Protein AF-A0A0F9PYF9-F1 (afdb_monomer)

Secondary structure (DSSP, 8-state):
-------HHHHHHHHHHHHHHTHHHHHHHHHH---HHHHHHHTHHHHHHHHHHHHHTTHHHHHHHHHHHHHHHHHHHHHHHHHHHHHHHHTHHHHHHHHHHHHHHHHT---PPP-STT-HHHHHHHHHHHHHHHHHHHH-

Sequence (140 aa):
MAIKIKSVSKSAAKYVERGSQAGDEFREGVSDTTDQAERAIAAEPAYVAGIQDSIARGARVAGLQKSGTDKWKRKTLAVGPRRLVEGIRAAKSDYADGVSEFFSVIAALDLPPRGPKGSPENFERSRIVGDALHAKKIEG

Structure (mmCIF, N/CA/C/O backbone):
data_AF-A0A0F9PYF9-F1
#
_entry.id   AF-A0A0F9PYF9-F1
#
loop_
_atom_site.group_PDB
_atom_site.id
_atom_site.type_symbol
_atom_site.label_atom_id
_atom_site.label_alt_id
_atom_site.label_comp_id
_atom_site.label_asym_id
_atom_site.label_entity_id
_atom_site.label_seq_id
_atom_site.pdbx_PDB_ins_code
_atom_site.Cartn_x
_atom_site.Cartn_y
_atom_site.Cartn_z
_atom_site.occupancy
_atom_site.B_iso_or_equiv
_atom_site.auth_seq_id
_atom_site.auth_comp_id
_atom_site.auth_asym_id
_atom_site.auth_atom_id
_atom_site.pdbx_PDB_model_num
ATOM 1 N N . MET A 1 1 ? -24.467 6.877 42.487 1.00 56.91 1 MET A N 1
ATOM 2 C CA . MET A 1 1 ? -24.715 5.475 42.071 1.00 56.91 1 MET A CA 1
ATOM 3 C C . MET A 1 1 ? -23.716 5.101 40.986 1.00 56.91 1 MET A C 1
ATOM 5 O O . MET A 1 1 ? -23.506 5.912 40.095 1.00 56.91 1 MET A O 1
ATOM 9 N N . ALA A 1 2 ? -23.081 3.929 41.064 1.00 65.94 2 ALA A N 1
ATOM 10 C CA . ALA A 1 2 ? -22.155 3.471 40.025 1.00 65.94 2 ALA A CA 1
ATOM 11 C C . ALA A 1 2 ? -22.924 3.041 38.763 1.00 65.94 2 ALA A C 1
ATOM 13 O O . ALA A 1 2 ? -23.943 2.355 38.858 1.00 65.94 2 ALA A O 1
ATOM 14 N N . ILE A 1 3 ? -22.439 3.439 37.584 1.00 82.38 3 ILE A N 1
ATOM 15 C CA . ILE A 1 3 ? -23.028 3.046 36.298 1.00 82.38 3 ILE A CA 1
ATOM 16 C C . ILE A 1 3 ? -22.852 1.533 36.117 1.00 82.38 3 ILE A C 1
ATOM 18 O O . ILE A 1 3 ? -21.740 1.011 36.199 1.00 82.38 3 ILE A O 1
ATOM 22 N N . LYS A 1 4 ? -23.946 0.815 35.843 1.00 87.00 4 LYS A N 1
ATOM 23 C CA . LYS A 1 4 ? -23.913 -0.629 35.581 1.00 87.00 4 LYS A CA 1
ATOM 24 C C . LYS A 1 4 ? -23.527 -0.886 34.124 1.00 87.00 4 LYS A C 1
ATOM 26 O O . LYS A 1 4 ? -24.301 -0.597 33.215 1.00 87.00 4 LYS A O 1
ATOM 31 N N . ILE A 1 5 ? -22.348 -1.464 33.902 1.00 89.69 5 ILE A N 1
ATOM 32 C CA . ILE A 1 5 ? -21.820 -1.777 32.565 1.00 89.69 5 ILE A CA 1
ATOM 33 C C . ILE A 1 5 ? -21.806 -3.299 32.362 1.00 89.69 5 ILE A C 1
ATOM 35 O O . ILE A 1 5 ? -21.585 -4.069 33.298 1.00 89.69 5 ILE A O 1
ATOM 39 N N . LYS A 1 6 ? -22.071 -3.751 31.129 1.00 90.19 6 LYS A N 1
ATOM 40 C CA . LYS A 1 6 ? -21.931 -5.166 30.741 1.00 90.19 6 LYS A CA 1
ATOM 41 C C . LYS A 1 6 ? -20.484 -5.628 30.936 1.00 90.19 6 LYS A C 1
ATOM 43 O O . LYS A 1 6 ? -19.552 -4.853 30.745 1.00 90.19 6 LYS A O 1
ATOM 48 N N . SER A 1 7 ? -20.289 -6.908 31.251 1.00 94.50 7 SER A N 1
ATOM 49 C CA . SER A 1 7 ? -18.936 -7.463 31.334 1.00 94.50 7 SER A CA 1
ATOM 50 C C . SER A 1 7 ? -18.227 -7.404 29.978 1.00 94.50 7 SER A C 1
ATOM 52 O O . SER A 1 7 ? -18.862 -7.508 28.926 1.00 94.50 7 SER A O 1
ATOM 54 N N . VAL A 1 8 ? -16.896 -7.292 30.005 1.00 94.12 8 VAL A N 1
ATOM 55 C CA . VAL A 1 8 ? -16.055 -7.248 28.796 1.00 94.12 8 VAL A CA 1
ATOM 56 C C . VAL A 1 8 ? -16.323 -8.447 27.885 1.00 94.12 8 VAL A C 1
ATOM 58 O O . VAL A 1 8 ? -16.494 -8.265 26.686 1.00 94.12 8 VAL A O 1
ATOM 61 N N . SER A 1 9 ? -16.443 -9.652 28.453 1.00 94.62 9 SER A N 1
ATOM 62 C CA . SER A 1 9 ? -16.748 -10.871 27.691 1.00 94.62 9 SER A CA 1
ATOM 63 C C . SER A 1 9 ? -18.097 -10.781 26.965 1.00 94.62 9 SER A C 1
ATOM 65 O O . SER A 1 9 ? -18.166 -11.021 25.761 1.00 94.62 9 SER A O 1
ATOM 67 N N . LYS A 1 10 ? -19.161 -10.329 27.650 1.00 95.19 10 LYS A N 1
ATOM 68 C CA . LYS A 1 10 ? -20.482 -10.153 27.021 1.00 95.19 10 LYS A CA 1
ATOM 69 C C . LYS A 1 10 ? -20.459 -9.087 25.925 1.00 95.19 10 LYS A C 1
ATOM 71 O O . LYS A 1 10 ? -21.102 -9.257 24.893 1.00 95.19 10 LYS A O 1
ATOM 76 N N . SER A 1 11 ? -19.719 -8.000 26.129 1.00 94.94 11 SER A N 1
ATOM 77 C CA . SER A 1 11 ? -19.550 -6.955 25.115 1.00 94.94 11 SER A CA 1
ATOM 78 C C . SER A 1 11 ? -18.757 -7.453 23.901 1.00 94.94 11 SER A C 1
ATOM 80 O O . SER A 1 11 ? -19.144 -7.166 22.772 1.00 94.94 11 SER A O 1
ATOM 82 N N . ALA A 1 12 ? -17.699 -8.241 24.114 1.00 95.06 12 ALA A N 1
ATOM 83 C CA . ALA A 1 12 ? -16.894 -8.828 23.045 1.00 95.06 12 ALA A CA 1
ATOM 84 C C . ALA A 1 12 ? -17.687 -9.853 22.218 1.00 95.06 12 ALA A C 1
ATOM 86 O O . ALA A 1 12 ? -17.632 -9.814 20.991 1.00 95.06 12 ALA A O 1
ATOM 87 N N . ALA A 1 13 ? -18.473 -10.714 22.871 1.00 94.44 13 ALA A N 1
ATOM 88 C CA . ALA A 1 13 ? -19.352 -11.659 22.186 1.00 94.44 13 ALA A CA 1
ATOM 89 C C . ALA A 1 13 ? -20.377 -10.930 21.304 1.00 94.44 13 ALA A C 1
ATOM 91 O O . ALA A 1 13 ? -20.492 -11.228 20.117 1.00 94.44 13 ALA A O 1
ATOM 92 N N . LYS A 1 14 ? -21.042 -9.899 21.852 1.00 93.69 14 LYS A N 1
ATOM 93 C CA . LYS A 1 14 ? -21.992 -9.078 21.087 1.00 93.69 14 LYS A CA 1
ATOM 94 C C . LYS A 1 14 ? -21.326 -8.382 19.893 1.00 93.69 14 LYS A C 1
ATOM 96 O O . LYS A 1 14 ? -21.940 -8.265 18.837 1.00 93.69 14 LYS A O 1
ATOM 101 N N . TYR A 1 15 ? -20.095 -7.899 20.057 1.00 93.38 15 TYR A N 1
ATOM 102 C CA . TYR A 1 15 ? -19.337 -7.286 18.966 1.00 93.38 15 TYR A CA 1
ATOM 103 C C . TYR A 1 15 ? -19.111 -8.268 17.808 1.00 93.38 15 TYR A C 1
ATOM 105 O O . TYR A 1 15 ? -19.367 -7.913 16.661 1.00 93.38 15 TYR A O 1
ATOM 113 N N . VAL A 1 16 ? -18.695 -9.505 18.102 1.00 94.12 16 VAL A N 1
ATOM 114 C CA . VAL A 1 16 ? -18.487 -10.542 17.077 1.00 94.12 16 VAL A CA 1
ATOM 115 C C . VAL A 1 16 ? -19.799 -10.918 16.394 1.00 94.12 16 VAL A C 1
ATOM 117 O O . VAL A 1 16 ? -19.846 -10.971 15.168 1.00 94.12 16 VAL A O 1
ATOM 120 N N . GLU A 1 17 ? -20.860 -11.137 17.172 1.00 93.50 17 GLU A N 1
ATOM 121 C CA . GLU A 1 17 ? -22.187 -11.491 16.659 1.00 93.50 17 GLU A CA 1
ATOM 122 C C . GLU A 1 17 ? -22.689 -10.454 15.648 1.00 93.50 17 GLU A C 1
ATOM 124 O O . GLU A 1 17 ? -23.037 -10.799 14.522 1.00 93.50 17 GLU A O 1
ATOM 129 N N . ARG A 1 18 ? -22.660 -9.169 16.023 1.00 93.12 18 ARG A N 1
ATOM 130 C CA . ARG A 1 18 ? -23.150 -8.085 15.164 1.00 93.12 18 ARG A CA 1
ATOM 131 C C . ARG A 1 18 ? -22.227 -7.806 13.987 1.00 93.12 18 ARG A C 1
ATOM 133 O O . ARG A 1 18 ? -22.705 -7.662 12.870 1.00 93.12 18 ARG A O 1
ATOM 140 N N . GLY A 1 19 ? -20.914 -7.784 14.209 1.00 90.12 19 GLY A N 1
ATOM 141 C CA . GLY A 1 19 ? -19.949 -7.539 13.137 1.00 90.12 19 GLY A CA 1
ATOM 142 C C . GLY A 1 19 ? -19.974 -8.616 12.051 1.00 90.12 19 GLY A C 1
ATOM 143 O O . GLY A 1 19 ? -19.764 -8.305 10.885 1.00 90.12 19 GLY A O 1
ATOM 144 N N . SER A 1 20 ? -20.278 -9.866 12.410 1.00 88.06 20 SER A N 1
ATOM 145 C CA . SER A 1 20 ? -20.368 -10.966 11.437 1.00 88.06 20 SER A CA 1
ATOM 146 C C . SER A 1 20 ? -21.594 -10.862 10.524 1.00 88.06 20 SER A C 1
ATOM 148 O O . SER A 1 20 ? -21.592 -11.445 9.445 1.00 88.06 20 SER A O 1
ATOM 150 N N . GLN A 1 21 ? -22.625 -10.123 10.943 1.00 92.25 21 GLN A N 1
ATOM 151 C CA . GLN A 1 21 ? -23.858 -9.911 10.178 1.00 92.25 21 GLN A CA 1
ATOM 152 C C . GLN A 1 21 ? -23.782 -8.675 9.266 1.00 92.25 21 GLN A C 1
ATOM 154 O O . GLN A 1 21 ? -24.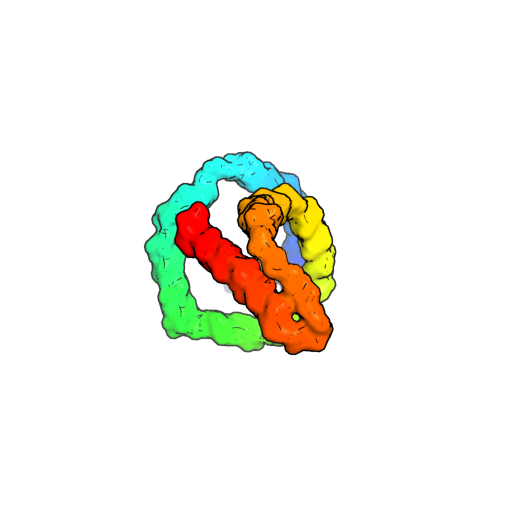546 -8.576 8.317 1.00 92.25 21 GLN A O 1
ATOM 159 N N . ALA A 1 22 ? -22.829 -7.767 9.492 1.00 93.62 22 ALA A N 1
ATOM 160 C CA . ALA A 1 22 ? -22.709 -6.496 8.767 1.00 93.62 22 ALA A CA 1
ATOM 161 C C . ALA A 1 22 ? -22.092 -6.618 7.354 1.00 93.62 22 ALA A C 1
ATOM 163 O O . ALA A 1 22 ? -21.675 -5.624 6.764 1.00 93.62 22 ALA A O 1
ATOM 164 N N . GLY A 1 23 ? -21.964 -7.836 6.816 1.00 92.44 23 GLY A N 1
ATOM 165 C CA . GLY A 1 23 ? -21.312 -8.073 5.525 1.00 92.44 23 GLY A CA 1
ATOM 166 C C . GLY A 1 23 ? -22.080 -7.494 4.336 1.00 92.44 23 GLY A C 1
ATOM 167 O O . GLY A 1 23 ? -21.453 -6.991 3.405 1.00 92.44 23 GLY A O 1
ATOM 168 N N . ASP A 1 24 ? -23.412 -7.552 4.374 1.00 92.88 24 ASP A N 1
ATOM 169 C CA . ASP A 1 24 ? -24.268 -6.998 3.320 1.00 92.88 24 ASP A CA 1
ATOM 170 C C . ASP A 1 24 ? -24.298 -5.469 3.370 1.00 92.88 24 ASP A C 1
ATOM 172 O O . ASP A 1 24 ? -24.002 -4.838 2.362 1.00 92.88 24 ASP A O 1
ATOM 176 N N . GLU A 1 25 ? -24.503 -4.884 4.555 1.00 93.19 25 GLU A N 1
ATOM 177 C CA . GLU A 1 25 ? -24.448 -3.427 4.767 1.00 93.19 25 GLU A CA 1
ATOM 178 C C . GLU A 1 25 ? -23.101 -2.836 4.316 1.00 93.19 25 GLU A C 1
ATOM 180 O O . GLU A 1 25 ? -23.045 -1.768 3.709 1.00 93.19 25 GLU A O 1
ATOM 185 N N . PHE A 1 26 ? -21.995 -3.548 4.570 1.00 94.12 26 PHE A N 1
ATOM 186 C CA . PHE A 1 26 ? -20.678 -3.147 4.076 1.00 94.12 26 PHE A CA 1
ATOM 187 C C . PHE A 1 26 ? -20.619 -3.125 2.542 1.00 94.12 26 PHE A C 1
ATOM 189 O O . PHE A 1 26 ? -20.073 -2.185 1.967 1.00 94.12 26 PHE A O 1
ATOM 196 N N . ARG A 1 27 ? -21.154 -4.154 1.870 1.00 94.94 27 ARG A N 1
ATOM 197 C CA . ARG A 1 27 ? -21.163 -4.230 0.400 1.00 94.94 27 ARG A CA 1
ATOM 198 C C . ARG A 1 27 ? -22.028 -3.141 -0.220 1.00 94.94 27 ARG A C 1
ATOM 200 O O . ARG A 1 27 ? -21.596 -2.531 -1.194 1.00 94.94 27 ARG A O 1
ATOM 207 N N . GLU A 1 28 ? -23.209 -2.915 0.339 1.00 96.06 28 GLU A N 1
ATOM 208 C CA . GLU A 1 28 ? -24.145 -1.875 -0.089 1.00 96.06 28 GLU A CA 1
ATOM 209 C C . GLU A 1 28 ? -23.503 -0.493 0.040 1.00 96.06 28 GLU A C 1
ATOM 211 O O . GLU A 1 28 ? -23.338 0.199 -0.959 1.00 96.06 28 GLU A O 1
ATOM 216 N N . GLY A 1 29 ? -22.978 -0.153 1.222 1.00 95.44 29 GLY A N 1
ATOM 217 C CA . GLY A 1 29 ? -22.341 1.145 1.442 1.00 95.44 29 GLY A CA 1
ATOM 218 C C . GLY A 1 29 ? -21.159 1.421 0.506 1.00 95.44 29 GLY A C 1
ATOM 219 O O . GLY A 1 29 ? -20.986 2.551 0.056 1.00 95.44 29 GLY A O 1
ATOM 220 N N . VAL A 1 30 ? -20.352 0.405 0.174 1.00 96.19 30 VAL A N 1
ATOM 221 C CA . VAL A 1 30 ? -19.263 0.557 -0.809 1.00 96.19 30 VAL A CA 1
ATOM 222 C C . VAL A 1 30 ? -19.809 0.752 -2.222 1.00 96.19 30 VAL A C 1
ATOM 224 O O . VAL A 1 30 ? -19.273 1.569 -2.962 1.00 96.19 30 VAL A O 1
ATOM 227 N N . SER A 1 31 ? -20.859 0.019 -2.588 1.00 95.81 31 SER A N 1
ATOM 228 C CA . SER A 1 31 ? -21.450 0.061 -3.931 1.00 95.81 31 SER A CA 1
ATOM 229 C C . SER A 1 31 ? -22.161 1.391 -4.208 1.00 95.81 31 SER A C 1
ATOM 231 O O . SER A 1 31 ? -22.103 1.882 -5.331 1.00 95.81 31 SER A O 1
ATOM 233 N N . ASP A 1 32 ? -22.761 1.998 -3.183 1.00 96.62 32 ASP A N 1
ATOM 234 C CA . ASP A 1 32 ? -23.467 3.283 -3.275 1.00 96.62 32 ASP A CA 1
ATOM 235 C C . ASP A 1 32 ? -22.531 4.502 -3.213 1.00 96.62 32 ASP A C 1
ATOM 237 O O . ASP A 1 32 ? -22.943 5.632 -3.481 1.00 96.62 32 ASP A O 1
ATOM 241 N N . THR A 1 33 ? -21.263 4.310 -2.837 1.00 97.00 33 THR A N 1
ATOM 242 C CA . THR A 1 33 ? -20.306 5.413 -2.699 1.00 97.00 33 THR A CA 1
ATOM 243 C C . THR A 1 33 ? -19.817 5.896 -4.069 1.00 97.00 33 THR A C 1
ATOM 245 O O . THR A 1 33 ? -19.171 5.147 -4.797 1.00 97.00 33 THR A O 1
ATOM 248 N N . THR A 1 34 ? -20.027 7.178 -4.390 1.00 97.00 34 THR A N 1
ATOM 249 C CA . THR A 1 34 ? -19.651 7.760 -5.697 1.00 97.00 34 THR A CA 1
ATOM 250 C C . THR A 1 34 ? -18.511 8.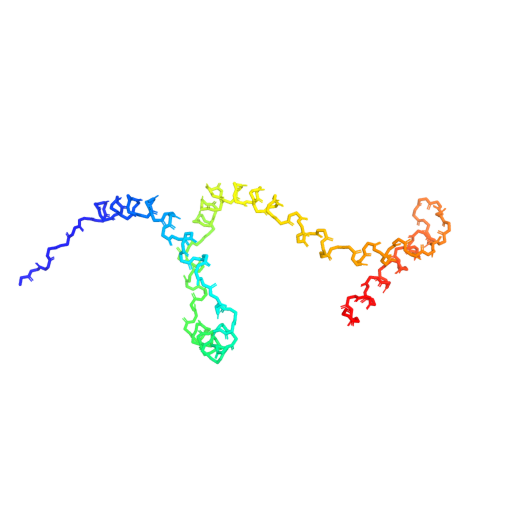777 -5.648 1.00 97.00 34 THR A C 1
ATOM 252 O O . THR A 1 34 ? -17.945 9.103 -6.684 1.00 97.00 34 THR A O 1
ATOM 255 N N . ASP A 1 35 ? -18.169 9.301 -4.472 1.00 96.69 35 ASP A N 1
ATOM 256 C CA . ASP A 1 35 ? -17.344 10.510 -4.324 1.00 96.69 35 ASP A CA 1
ATOM 257 C C . ASP A 1 35 ? -16.140 10.320 -3.381 1.00 96.69 35 ASP A C 1
ATOM 259 O O . ASP A 1 35 ? -15.522 11.285 -2.925 1.00 96.69 35 ASP A O 1
ATOM 263 N N . GLN A 1 36 ? -15.777 9.065 -3.086 1.00 96.62 36 GLN A N 1
ATOM 264 C CA . GLN A 1 36 ? -14.729 8.734 -2.114 1.00 96.62 36 GLN A CA 1
ATOM 265 C C . GLN A 1 36 ? -13.395 9.426 -2.424 1.00 96.62 36 GLN A C 1
ATOM 267 O O . GLN A 1 36 ? -12.784 10.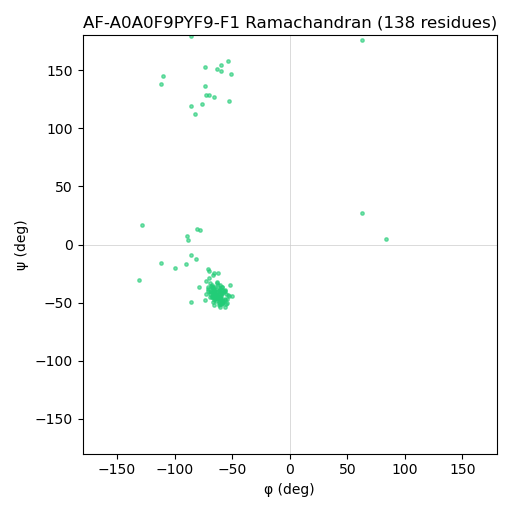000 -1.519 1.00 96.62 36 GLN A O 1
ATOM 272 N N . ALA A 1 37 ? -12.949 9.377 -3.682 1.00 97.06 37 ALA A N 1
ATOM 273 C CA . ALA A 1 37 ? -11.670 9.945 -4.098 1.00 97.06 37 ALA A CA 1
ATOM 274 C C . ALA A 1 37 ? -11.685 11.480 -4.050 1.00 97.06 37 ALA A C 1
ATOM 276 O O . ALA A 1 37 ? -10.771 12.086 -3.497 1.00 97.06 37 ALA A O 1
ATOM 277 N N . GLU A 1 38 ? -12.748 12.108 -4.554 1.00 98.19 38 GLU A N 1
ATOM 278 C CA . GLU A 1 38 ? -12.913 13.567 -4.546 1.00 98.19 38 GLU A CA 1
ATOM 279 C C . GLU A 1 38 ? -12.913 14.119 -3.117 1.00 98.19 38 GLU A C 1
ATOM 281 O O . GLU A 1 38 ? -12.197 15.075 -2.808 1.00 98.19 38 GLU A O 1
ATOM 286 N N . ARG A 1 39 ? -13.645 13.463 -2.205 1.00 97.75 39 ARG A N 1
ATOM 287 C CA . ARG A 1 39 ? -13.656 13.820 -0.781 1.00 97.75 39 ARG A CA 1
ATOM 288 C C . ARG A 1 39 ? -12.295 13.640 -0.125 1.00 97.75 39 ARG A C 1
ATOM 290 O O . ARG A 1 39 ? -11.909 14.472 0.693 1.00 97.75 39 ARG A O 1
ATOM 297 N N . ALA A 1 40 ? -11.579 12.565 -0.454 1.00 97.44 40 ALA A N 1
ATOM 298 C CA . ALA A 1 40 ? -10.246 12.323 0.084 1.00 97.44 40 ALA A CA 1
ATOM 299 C C . ALA A 1 40 ? -9.259 13.411 -0.365 1.00 97.44 40 ALA A C 1
ATOM 301 O O . ALA A 1 40 ? -8.532 13.942 0.471 1.00 97.44 40 ALA A O 1
ATOM 302 N N . ILE A 1 41 ? -9.296 13.800 -1.644 1.00 98.19 41 ILE A N 1
ATOM 303 C CA . ILE A 1 41 ? -8.471 14.884 -2.195 1.00 98.19 41 ILE A CA 1
ATOM 304 C C . ILE A 1 41 ? -8.795 16.216 -1.507 1.00 98.19 41 ILE A C 1
ATOM 306 O O . ILE A 1 41 ? -7.893 16.920 -1.056 1.00 98.19 41 ILE A O 1
ATOM 310 N N . ALA A 1 42 ? -10.079 16.549 -1.353 1.00 98.19 42 ALA A N 1
ATOM 311 C CA . ALA A 1 42 ? -10.498 17.768 -0.660 1.00 98.19 42 ALA A CA 1
ATOM 312 C C . ALA A 1 42 ? -10.078 17.794 0.826 1.00 98.19 42 ALA A C 1
ATOM 314 O O . ALA A 1 42 ? -9.932 18.867 1.415 1.00 98.19 42 ALA A O 1
ATOM 315 N N . ALA A 1 43 ? -9.868 16.625 1.437 1.00 98.06 43 ALA A N 1
ATOM 316 C CA . ALA A 1 43 ? -9.471 16.474 2.832 1.00 98.06 43 ALA A CA 1
ATOM 317 C C . ALA A 1 43 ? -7.946 16.496 3.070 1.00 98.06 43 ALA A C 1
ATOM 319 O O . ALA A 1 43 ? -7.523 16.340 4.219 1.00 98.06 43 ALA A O 1
ATOM 320 N N . GLU A 1 44 ? -7.118 16.731 2.045 1.00 98.38 44 GLU A N 1
ATOM 321 C CA . GLU A 1 44 ? -5.651 16.768 2.167 1.00 98.38 44 GLU A CA 1
ATOM 322 C C . GLU A 1 44 ? -5.146 17.669 3.320 1.00 98.38 44 GLU A C 1
ATOM 324 O O . GLU A 1 44 ? -4.319 17.210 4.115 1.00 98.38 44 GLU A O 1
ATOM 329 N N . PRO A 1 45 ? -5.674 18.896 3.541 1.00 98.25 45 PRO A N 1
ATOM 330 C CA . PRO A 1 45 ? -5.231 19.724 4.667 1.00 98.25 45 PRO A CA 1
ATOM 331 C C . PRO A 1 45 ? -5.476 19.072 6.037 1.00 98.25 45 PRO A C 1
ATOM 333 O O . PRO A 1 45 ? -4.648 19.183 6.944 1.00 98.25 45 PRO A O 1
ATOM 336 N N . ALA A 1 46 ? -6.598 18.361 6.193 1.00 98.25 46 ALA A N 1
ATOM 337 C CA . ALA A 1 46 ? -6.932 17.662 7.431 1.00 98.25 46 ALA A CA 1
ATOM 338 C C . ALA A 1 46 ? -6.034 16.435 7.646 1.00 98.25 46 ALA A C 1
ATOM 340 O O . ALA A 1 46 ? -5.612 16.170 8.775 1.00 98.25 46 ALA A O 1
ATOM 341 N N . TYR A 1 47 ? -5.704 15.714 6.569 1.00 98.12 47 TYR A N 1
ATOM 342 C CA . TYR A 1 47 ? -4.741 14.617 6.609 1.00 98.12 47 TYR A CA 1
ATOM 343 C C . TYR A 1 47 ? -3.369 15.100 7.101 1.00 98.12 47 TYR A C 1
ATOM 345 O O . TYR A 1 47 ? -2.835 14.549 8.069 1.00 98.12 47 TYR A O 1
ATOM 353 N N . VAL A 1 48 ? -2.841 16.181 6.515 1.00 98.44 48 VAL A N 1
ATOM 354 C CA . VAL A 1 48 ? -1.549 16.771 6.906 1.00 98.44 48 VAL A CA 1
ATOM 355 C C . VAL A 1 48 ? -1.538 17.169 8.383 1.00 98.44 48 VAL A C 1
ATOM 357 O O . VAL A 1 48 ? -0.631 16.769 9.121 1.00 98.44 48 VAL A O 1
ATOM 360 N N . ALA A 1 49 ? -2.560 17.897 8.841 1.00 98.38 49 ALA A N 1
ATOM 361 C CA . ALA A 1 49 ? -2.665 18.316 10.237 1.00 98.38 49 ALA A CA 1
ATOM 362 C C . ALA A 1 49 ? -2.695 17.115 11.204 1.00 98.38 49 ALA A C 1
ATOM 364 O O . ALA A 1 49 ? -2.004 17.110 12.225 1.00 98.38 49 ALA A O 1
ATOM 365 N N . GLY A 1 50 ? -3.438 16.056 10.864 1.00 98.25 50 GLY A N 1
ATOM 366 C CA . GLY A 1 50 ? -3.513 14.837 11.673 1.00 98.25 50 GLY A CA 1
ATOM 367 C C . GLY A 1 50 ? -2.186 14.073 11.761 1.00 98.25 50 GLY A C 1
ATOM 368 O O . GLY A 1 50 ? -1.843 13.535 12.819 1.00 98.25 50 GLY A O 1
ATOM 369 N N . ILE A 1 51 ? -1.404 14.044 10.677 1.00 98.19 51 ILE A N 1
ATOM 370 C CA . ILE A 1 51 ? -0.063 13.445 10.686 1.00 98.19 51 ILE A CA 1
ATOM 371 C C . ILE A 1 51 ? 0.887 14.250 11.579 1.00 98.19 51 ILE A C 1
ATOM 373 O O . ILE A 1 51 ? 1.614 13.651 12.376 1.00 98.19 51 ILE A O 1
ATOM 377 N N . GLN A 1 52 ? 0.855 15.582 11.500 1.00 98.50 52 GLN A N 1
ATOM 378 C CA . GLN A 1 52 ? 1.682 16.451 12.343 1.00 98.50 52 GLN A CA 1
ATOM 379 C C . GLN A 1 52 ? 1.376 16.266 13.834 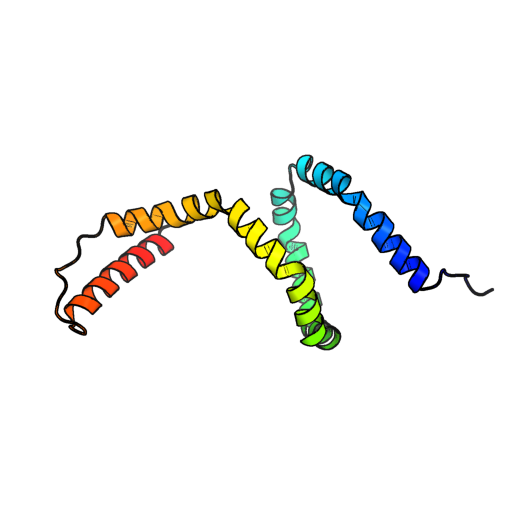1.00 98.50 52 GLN A C 1
ATOM 381 O O . GLN A 1 52 ? 2.304 16.070 14.619 1.00 98.50 52 GLN A O 1
ATOM 386 N N . ASP A 1 53 ? 0.097 16.227 14.220 1.00 98.44 53 ASP A N 1
ATOM 387 C CA . ASP A 1 53 ? -0.313 15.914 15.597 1.00 98.44 53 ASP A CA 1
ATOM 388 C C . ASP A 1 53 ? 0.211 14.542 16.048 1.00 98.44 53 ASP A C 1
ATOM 390 O O . ASP A 1 53 ? 0.834 14.409 17.103 1.00 98.44 53 ASP A O 1
ATOM 394 N N . SER A 1 54 ? 0.011 13.511 15.219 1.00 98.25 54 SER A N 1
ATOM 395 C CA . SER A 1 54 ? 0.464 12.145 15.500 1.00 98.25 54 SER A CA 1
ATOM 396 C C . SER A 1 54 ? 1.975 12.070 15.746 1.00 98.25 54 SER A C 1
ATOM 398 O O . SER A 1 54 ? 2.421 11.348 16.647 1.00 98.25 54 SER A O 1
ATOM 400 N N . ILE A 1 55 ? 2.757 12.821 14.965 1.00 98.25 55 ILE A N 1
ATOM 401 C CA . ILE A 1 55 ? 4.204 12.953 15.148 1.00 98.25 55 ILE A CA 1
ATOM 402 C C . ILE A 1 55 ? 4.502 13.663 16.470 1.00 98.25 55 ILE A C 1
ATOM 404 O O . ILE A 1 55 ? 5.246 13.113 17.283 1.00 98.25 55 ILE A O 1
ATOM 408 N N . ALA A 1 56 ? 3.890 14.826 16.710 1.00 98.31 56 ALA A N 1
ATOM 409 C CA . ALA A 1 56 ? 4.126 15.640 17.901 1.00 98.31 56 ALA A CA 1
ATOM 410 C C . ALA A 1 56 ? 3.868 14.863 19.201 1.00 98.31 56 ALA A C 1
ATOM 412 O O . ALA A 1 56 ? 4.653 14.945 20.144 1.00 98.31 56 ALA A O 1
ATOM 413 N N . ARG A 1 57 ? 2.816 14.037 19.238 1.00 98.06 57 ARG A N 1
ATOM 414 C CA . ARG A 1 57 ? 2.479 13.207 20.408 1.00 98.06 57 ARG A CA 1
ATOM 415 C C . ARG A 1 57 ? 3.131 11.820 20.424 1.00 98.06 57 ARG A C 1
ATOM 417 O O . ARG A 1 57 ? 2.765 10.986 21.251 1.00 98.06 57 ARG A O 1
ATOM 424 N N . GLY A 1 58 ? 4.039 11.519 19.493 1.00 98.12 58 GLY A N 1
ATOM 425 C CA . GLY A 1 58 ? 4.759 10.239 19.447 1.00 98.12 58 GLY A CA 1
ATOM 426 C C . GLY A 1 58 ? 3.864 9.008 19.236 1.00 98.12 58 GLY A C 1
ATOM 427 O O . GLY A 1 58 ? 4.208 7.897 19.653 1.00 98.12 58 GLY A O 1
ATOM 428 N N . ALA A 1 59 ? 2.707 9.173 18.585 1.00 97.88 59 ALA A N 1
ATOM 429 C CA . ALA A 1 59 ? 1.649 8.162 18.528 1.00 97.88 59 ALA A CA 1
ATOM 430 C C . ALA A 1 59 ? 2.107 6.834 17.909 1.00 97.88 59 ALA A C 1
ATOM 432 O O . ALA A 1 59 ? 1.704 5.754 18.353 1.00 97.88 59 ALA A O 1
ATOM 433 N N . ARG A 1 60 ? 2.971 6.910 16.889 1.00 96.69 60 ARG A N 1
ATOM 434 C CA . ARG A 1 60 ? 3.497 5.739 16.179 1.00 96.69 60 ARG A CA 1
ATOM 435 C C . ARG A 1 60 ? 4.291 4.824 17.110 1.00 96.69 60 ARG A C 1
ATOM 437 O O . ARG A 1 60 ? 4.046 3.620 17.126 1.00 96.69 60 ARG A O 1
ATOM 444 N N . VAL A 1 61 ? 5.215 5.383 17.894 1.00 97.62 61 VAL A N 1
ATOM 445 C CA . VAL A 1 61 ? 6.063 4.601 18.810 1.00 97.62 61 VAL A CA 1
ATOM 446 C C . VAL A 1 61 ? 5.208 3.960 19.899 1.00 97.62 61 VAL A C 1
ATOM 448 O O . VAL A 1 61 ? 5.294 2.750 20.105 1.00 97.62 61 VAL A O 1
ATOM 451 N N . ALA A 1 62 ? 4.300 4.730 20.504 1.00 97.81 62 ALA A N 1
ATOM 452 C CA . ALA A 1 62 ? 3.380 4.221 21.519 1.00 97.81 62 ALA A CA 1
ATOM 453 C C . ALA A 1 62 ? 2.502 3.066 20.989 1.00 97.81 62 ALA A C 1
ATOM 455 O O . ALA A 1 62 ? 2.311 2.048 21.658 1.00 97.81 62 ALA A O 1
ATOM 456 N N . GLY A 1 63 ? 1.992 3.179 19.757 1.00 96.75 63 GLY A N 1
ATOM 457 C CA . GLY A 1 63 ? 1.206 2.124 19.111 1.00 96.75 63 GLY A CA 1
ATOM 458 C C . GLY A 1 63 ? 2.005 0.845 18.828 1.00 96.75 63 GLY A C 1
ATOM 459 O O . GLY A 1 63 ? 1.496 -0.267 19.028 1.00 96.75 63 GLY A O 1
ATOM 460 N N . LEU A 1 64 ? 3.262 0.987 18.402 1.00 97.50 64 LEU A N 1
ATOM 461 C CA . LEU A 1 64 ? 4.168 -0.141 18.175 1.00 97.50 64 LEU A CA 1
ATOM 462 C C . LEU A 1 64 ? 4.523 -0.845 19.484 1.00 97.50 64 LEU A C 1
ATOM 464 O O . LEU A 1 64 ? 4.428 -2.065 19.542 1.00 97.50 64 LEU A O 1
ATOM 468 N N . GLN A 1 65 ? 4.820 -0.105 20.550 1.00 97.44 65 GLN A N 1
ATOM 469 C CA . GLN A 1 65 ? 5.078 -0.681 21.874 1.00 97.44 65 GLN A CA 1
ATOM 470 C C . GLN A 1 65 ? 3.852 -1.419 22.428 1.00 97.44 65 GLN A C 1
ATOM 472 O O . GLN A 1 65 ? 3.975 -2.513 22.971 1.00 97.44 65 GLN A O 1
ATOM 477 N N . LYS A 1 66 ? 2.646 -0.867 22.235 1.00 96.50 66 LYS A N 1
ATOM 478 C CA . LYS A 1 66 ? 1.394 -1.493 22.688 1.00 96.50 66 LYS A CA 1
ATOM 479 C C . LYS A 1 66 ? 1.038 -2.766 21.919 1.00 96.50 66 LYS A C 1
ATOM 481 O O . LYS A 1 66 ? 0.389 -3.658 22.465 1.00 96.50 66 LYS A O 1
ATOM 486 N N . SER A 1 67 ? 1.331 -2.816 20.621 1.00 96.12 67 SER A N 1
ATOM 487 C CA . SER A 1 67 ? 1.016 -3.987 19.798 1.00 96.12 67 SER A CA 1
ATOM 488 C C . SER A 1 67 ? 2.112 -5.043 19.873 1.00 96.12 67 SER A C 1
ATOM 490 O O . SER A 1 67 ? 1.807 -6.207 20.126 1.00 96.12 67 SER A O 1
ATOM 492 N N . GLY A 1 68 ? 3.360 -4.634 19.684 1.00 97.19 68 GLY A N 1
ATOM 493 C CA . GLY A 1 68 ? 4.517 -5.507 19.639 1.00 97.19 68 GLY A CA 1
ATOM 494 C C . GLY A 1 68 ? 4.475 -6.517 18.491 1.00 97.19 68 GLY A C 1
ATOM 495 O O . GLY A 1 68 ? 3.494 -6.664 17.750 1.00 97.19 68 GLY A O 1
ATOM 496 N N . THR A 1 69 ? 5.567 -7.264 18.380 1.00 97.88 69 THR A N 1
ATOM 497 C CA . THR A 1 69 ? 5.732 -8.315 17.372 1.00 97.88 69 THR A CA 1
ATOM 498 C C . THR A 1 69 ? 4.677 -9.411 17.514 1.00 97.88 69 THR A C 1
ATOM 500 O O . THR A 1 69 ? 4.148 -9.883 16.510 1.00 97.88 69 THR A O 1
ATOM 503 N N . ASP A 1 70 ? 4.306 -9.790 18.737 1.00 97.81 70 ASP A N 1
ATOM 504 C CA . ASP A 1 70 ? 3.423 -10.939 18.969 1.00 97.81 70 ASP A CA 1
ATOM 505 C C . ASP A 1 70 ? 1.993 -10.698 18.493 1.00 97.81 70 ASP A C 1
ATOM 507 O O . ASP A 1 70 ? 1.385 -11.558 17.848 1.00 97.81 70 ASP A O 1
ATOM 511 N N . LYS A 1 71 ? 1.439 -9.508 18.757 1.00 97.31 71 LYS A N 1
ATOM 512 C CA . LYS A 1 71 ? 0.098 -9.165 18.270 1.00 97.31 71 LYS A CA 1
ATOM 513 C C . LYS A 1 71 ? 0.081 -9.067 16.751 1.00 97.31 71 LYS A C 1
ATOM 515 O O . LYS A 1 71 ? -0.895 -9.513 16.143 1.00 97.31 71 LYS A O 1
ATOM 520 N N . TRP A 1 72 ? 1.130 -8.495 16.153 1.00 97.25 72 TRP A N 1
ATOM 521 C CA . TRP A 1 72 ? 1.277 -8.435 14.700 1.00 97.25 72 TRP A CA 1
ATOM 522 C C . TRP A 1 72 ? 1.347 -9.841 14.098 1.00 97.25 72 TRP A C 1
ATOM 524 O O . TRP A 1 72 ? 0.526 -10.153 13.236 1.00 97.25 72 TRP A O 1
ATOM 534 N N . LYS A 1 73 ? 2.228 -10.718 14.604 1.00 98.25 73 LYS A N 1
ATOM 535 C CA . LYS A 1 73 ? 2.356 -12.110 14.142 1.00 98.25 73 LYS A CA 1
ATOM 536 C C . LYS A 1 73 ? 1.027 -12.848 14.236 1.00 98.25 73 LYS A C 1
ATOM 538 O O . LYS A 1 73 ? 0.542 -13.358 13.231 1.00 98.25 73 LYS A O 1
ATOM 543 N N . ARG A 1 74 ? 0.391 -12.842 15.413 1.00 98.00 74 ARG A N 1
ATOM 544 C CA . ARG A 1 74 ? -0.883 -13.543 15.640 1.00 98.00 74 ARG A CA 1
ATOM 545 C C . ARG A 1 74 ? -1.970 -13.095 14.662 1.00 98.00 74 ARG A C 1
ATOM 547 O O . ARG A 1 74 ? -2.643 -13.934 14.076 1.00 98.00 74 ARG A O 1
ATOM 554 N N . LYS A 1 75 ? -2.159 -11.782 14.482 1.00 96.56 75 LYS A N 1
ATOM 555 C CA . LYS A 1 75 ? -3.207 -11.257 13.589 1.00 96.56 75 LYS A CA 1
ATOM 556 C C . LYS A 1 75 ? -2.893 -11.489 12.114 1.00 96.56 75 LYS A C 1
ATOM 558 O O . LYS A 1 75 ? -3.794 -11.828 11.352 1.00 96.56 75 LYS A O 1
ATOM 563 N N . THR A 1 76 ? -1.633 -11.312 11.727 1.00 97.50 76 THR A N 1
ATOM 564 C CA . THR A 1 76 ? -1.196 -11.489 10.340 1.00 97.50 76 THR A CA 1
ATOM 565 C C . THR A 1 76 ? -1.334 -12.944 9.923 1.00 97.50 76 THR A C 1
ATOM 567 O O . THR A 1 76 ? -1.918 -13.209 8.884 1.00 97.50 76 THR A O 1
ATOM 570 N N . LEU A 1 77 ? -0.907 -13.896 10.756 1.00 98.00 77 LEU A N 1
ATOM 571 C CA . LEU A 1 77 ? -1.036 -15.323 10.450 1.00 98.00 77 LEU A CA 1
ATOM 572 C C . LEU A 1 77 ? -2.496 -15.795 10.425 1.00 98.00 77 LEU A C 1
ATOM 574 O O . LEU A 1 77 ? -2.846 -16.630 9.600 1.00 98.00 77 LEU A O 1
ATOM 578 N N . ALA A 1 78 ? -3.361 -15.238 11.278 1.00 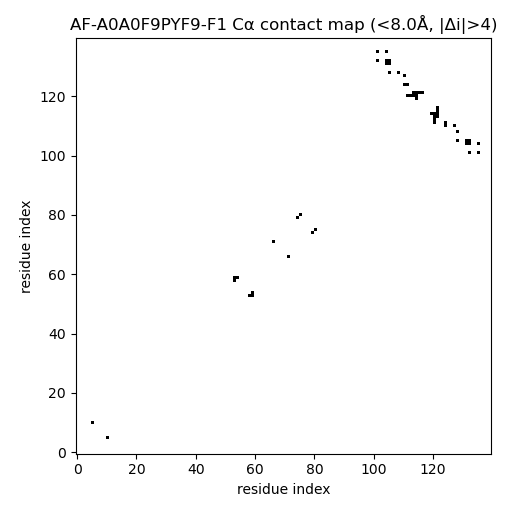97.81 78 ALA A N 1
ATOM 579 C CA . ALA A 1 78 ? -4.764 -15.648 11.346 1.00 97.81 78 ALA A CA 1
ATOM 580 C C . ALA A 1 78 ? -5.601 -15.240 10.117 1.00 97.81 78 ALA A C 1
ATOM 582 O O . ALA A 1 78 ? -6.593 -15.897 9.815 1.00 97.81 78 ALA A O 1
ATOM 583 N N . VAL A 1 79 ? -5.252 -14.144 9.430 1.00 96.94 79 VAL A N 1
ATOM 584 C CA . VAL A 1 79 ? -6.106 -13.566 8.366 1.00 96.94 79 VAL A CA 1
ATOM 585 C C . VAL A 1 79 ? -5.344 -13.280 7.068 1.00 96.94 79 VAL A C 1
ATOM 587 O O . VAL A 1 79 ? -5.917 -13.356 5.982 1.00 96.94 79 VAL A O 1
ATOM 590 N N . GLY A 1 80 ? -4.054 -12.966 7.164 1.00 97.25 80 GLY A N 1
ATOM 591 C CA . GLY A 1 80 ? -3.202 -12.544 6.053 1.00 97.25 80 GLY A CA 1
ATOM 592 C C . GLY A 1 80 ? -3.097 -13.562 4.916 1.00 97.25 80 GLY A C 1
ATOM 593 O O . GLY A 1 80 ? -3.377 -13.170 3.786 1.00 97.25 80 GLY A O 1
ATOM 594 N N . PRO A 1 81 ? -2.772 -14.849 5.169 1.00 97.94 81 PRO A N 1
ATOM 595 C CA . PRO A 1 81 ? -2.613 -15.836 4.099 1.00 97.94 81 PRO A CA 1
ATOM 596 C C . PRO A 1 81 ? -3.841 -15.953 3.190 1.00 97.94 81 PRO A C 1
ATOM 598 O O . PRO A 1 81 ? -3.708 -15.975 1.970 1.00 97.94 81 PRO A O 1
ATOM 601 N N . ARG A 1 82 ? -5.046 -15.948 3.775 1.00 97.38 82 ARG A N 1
ATOM 602 C CA . ARG A 1 82 ? -6.299 -16.008 3.014 1.00 97.38 82 ARG A CA 1
ATOM 603 C C . ARG A 1 82 ? -6.514 -14.750 2.169 1.00 97.38 82 ARG A C 1
ATOM 605 O O . ARG A 1 82 ? -6.744 -14.859 0.969 1.00 97.38 82 ARG A O 1
ATOM 612 N N . ARG A 1 83 ? -6.373 -13.565 2.777 1.00 96.88 83 ARG A N 1
ATOM 613 C CA . ARG A 1 83 ? -6.542 -12.278 2.080 1.00 96.88 83 ARG A CA 1
ATOM 614 C C . ARG A 1 83 ? -5.531 -12.075 0.954 1.00 96.88 83 ARG A C 1
ATOM 616 O O . ARG A 1 83 ? -5.884 -11.485 -0.056 1.00 96.88 83 ARG A O 1
ATOM 623 N N . LEU A 1 84 ? -4.300 -12.562 1.117 1.00 97.12 84 LEU A N 1
ATOM 624 C CA . LEU A 1 84 ? -3.266 -12.476 0.086 1.00 97.12 84 LEU A CA 1
ATOM 625 C C . LEU A 1 84 ? -3.685 -13.232 -1.179 1.00 97.12 84 LEU A C 1
ATOM 627 O O . LEU A 1 84 ? -3.640 -12.675 -2.270 1.00 97.12 84 LEU A O 1
ATOM 631 N N . VAL A 1 85 ? -4.125 -14.485 -1.034 1.00 97.31 85 VAL A N 1
ATOM 632 C CA . VAL A 1 85 ? -4.529 -15.317 -2.177 1.00 97.31 85 VAL A CA 1
ATOM 633 C C . VAL A 1 85 ? -5.781 -14.761 -2.858 1.00 97.31 85 VAL A C 1
ATOM 635 O O . VAL A 1 85 ? -5.823 -14.684 -4.084 1.00 97.31 85 VAL A O 1
ATOM 638 N N . GLU A 1 86 ? -6.793 -14.363 -2.082 1.00 97.62 86 GLU A N 1
ATOM 639 C CA . GLU A 1 86 ? -8.018 -13.742 -2.608 1.00 97.62 86 GLU A CA 1
ATOM 640 C C . GLU A 1 86 ? -7.703 -12.422 -3.337 1.00 97.62 86 GLU A C 1
ATOM 642 O O . GLU A 1 86 ? -8.162 -12.216 -4.459 1.00 97.62 86 GLU A O 1
ATOM 647 N N . GLY A 1 87 ? -6.853 -11.576 -2.745 1.00 97.19 87 GLY A N 1
ATOM 648 C CA . GLY A 1 87 ? -6.440 -10.296 -3.319 1.00 97.19 87 GLY A CA 1
ATOM 649 C C . GLY A 1 87 ? -5.647 -10.437 -4.618 1.00 97.19 87 GLY A C 1
ATOM 650 O O . GLY A 1 87 ? -5.950 -9.747 -5.582 1.00 97.19 87 GLY A O 1
ATOM 651 N N . ILE A 1 88 ? -4.690 -11.372 -4.691 1.00 97.69 88 ILE A N 1
ATOM 652 C CA . ILE A 1 88 ? -3.925 -11.632 -5.928 1.00 97.69 88 ILE A CA 1
ATOM 653 C C . ILE A 1 88 ? -4.852 -12.063 -7.068 1.00 97.69 88 ILE A C 1
ATOM 655 O O . ILE A 1 88 ? -4.666 -11.647 -8.208 1.00 97.69 88 ILE A O 1
ATOM 659 N N . ARG A 1 89 ? -5.857 -12.896 -6.778 1.00 97.69 89 ARG A N 1
ATOM 660 C CA . ARG A 1 89 ? -6.825 -13.326 -7.797 1.00 97.69 89 ARG A CA 1
ATOM 661 C C . ARG A 1 89 ? -7.671 -12.160 -8.300 1.00 97.69 89 ARG A C 1
ATOM 663 O O . ARG A 1 89 ? -7.912 -12.085 -9.501 1.00 97.69 89 ARG A O 1
ATOM 670 N N . ALA A 1 90 ? -8.102 -11.278 -7.398 1.00 97.75 90 ALA A N 1
ATOM 671 C CA . ALA A 1 90 ? -8.867 -10.086 -7.752 1.00 97.75 90 ALA A CA 1
ATOM 672 C C . ALA A 1 90 ? -8.037 -9.093 -8.585 1.00 97.75 90 ALA A C 1
ATOM 674 O O . ALA A 1 90 ? -8.540 -8.560 -9.562 1.00 97.75 90 ALA A O 1
ATOM 675 N N . ALA A 1 91 ? -6.752 -8.930 -8.264 1.00 97.50 91 ALA A N 1
ATOM 676 C CA . ALA A 1 91 ? -5.843 -7.986 -8.920 1.00 97.50 91 ALA A CA 1
ATOM 677 C C . ALA A 1 91 ? -5.268 -8.477 -10.267 1.00 97.50 91 ALA A C 1
ATOM 679 O O . ALA A 1 91 ? -4.284 -7.925 -10.759 1.00 97.50 91 ALA A O 1
ATOM 680 N N . LYS A 1 92 ? -5.815 -9.545 -10.867 1.00 97.50 92 LYS A N 1
ATOM 681 C CA . LYS A 1 92 ? -5.267 -10.123 -12.107 1.00 97.50 92 LYS A C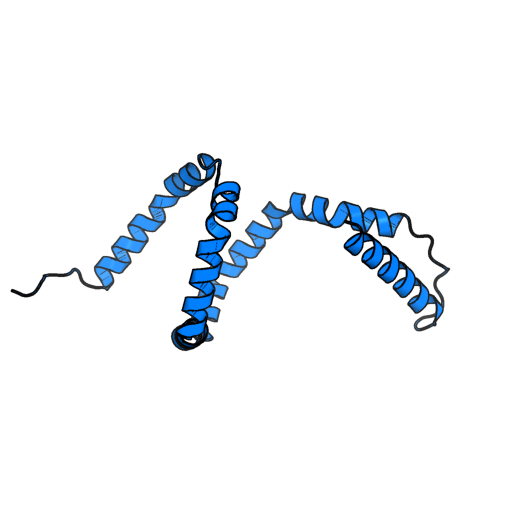A 1
ATOM 682 C C . LYS A 1 92 ? -5.256 -9.115 -13.264 1.00 97.50 92 LYS A C 1
ATOM 684 O O . LYS A 1 92 ? -4.264 -9.066 -13.989 1.00 97.50 92 LYS A O 1
ATOM 689 N N . SER A 1 93 ? -6.343 -8.364 -13.452 1.00 97.12 93 SER A N 1
ATOM 690 C CA . SER A 1 93 ? -6.430 -7.309 -14.474 1.00 97.12 93 SER A CA 1
ATOM 691 C C . SER A 1 93 ? -5.464 -6.176 -14.166 1.00 97.12 93 SER A C 1
ATOM 693 O O . SER A 1 93 ? -4.658 -5.837 -15.018 1.00 97.12 93 SER A O 1
ATOM 695 N N . ASP A 1 94 ? -5.448 -5.699 -12.920 1.00 97.50 94 ASP A N 1
ATOM 696 C CA . ASP A 1 94 ? -4.595 -4.583 -12.499 1.00 97.50 94 ASP A CA 1
ATOM 697 C C . ASP A 1 94 ? -3.109 -4.892 -12.724 1.00 97.50 94 ASP A C 1
ATOM 699 O O . ASP A 1 94 ? -2.343 -4.035 -13.159 1.00 97.50 94 ASP A O 1
ATOM 703 N N . TYR A 1 95 ? -2.692 -6.138 -12.463 1.00 97.25 95 TYR A N 1
ATOM 704 C CA . TYR A 1 95 ? -1.341 -6.589 -12.782 1.00 97.25 95 TYR A CA 1
ATOM 705 C C . TYR A 1 95 ? -1.086 -6.565 -14.289 1.00 97.25 95 TYR A C 1
ATOM 707 O O . TYR A 1 95 ? -0.052 -6.056 -14.708 1.00 97.25 95 TYR A O 1
ATOM 715 N N . ALA A 1 96 ? -2.000 -7.119 -15.093 1.00 97.19 96 ALA A N 1
ATOM 716 C CA . ALA A 1 96 ? -1.852 -7.141 -16.545 1.00 97.19 96 ALA A CA 1
ATOM 717 C C . ALA A 1 96 ? -1.725 -5.719 -17.109 1.00 97.19 96 ALA A C 1
ATOM 719 O O . ALA A 1 96 ? -0.791 -5.456 -17.863 1.00 97.19 96 ALA A O 1
ATOM 720 N N . ASP A 1 97 ? -2.587 -4.804 -16.675 1.00 95.62 97 ASP A N 1
ATOM 721 C CA . ASP A 1 97 ? -2.586 -3.408 -17.106 1.00 95.62 97 ASP A CA 1
ATOM 722 C C . ASP A 1 97 ? -1.302 -2.696 -16.663 1.00 95.62 97 ASP A C 1
ATOM 724 O O . ASP A 1 97 ? -0.621 -2.073 -17.477 1.00 95.62 97 ASP A O 1
ATOM 728 N N . GLY A 1 98 ? -0.903 -2.870 -15.399 1.00 93.12 98 GLY A N 1
ATOM 729 C CA . GLY A 1 98 ? 0.284 -2.229 -14.836 1.00 93.12 98 GLY A CA 1
ATOM 730 C C . GLY A 1 98 ? 1.614 -2.707 -15.427 1.00 93.12 98 GLY A C 1
ATOM 731 O O . GLY A 1 98 ? 2.586 -1.953 -15.409 1.00 93.12 98 GLY A O 1
ATOM 732 N N . VAL A 1 99 ? 1.696 -3.939 -15.949 1.00 95.12 99 VAL A N 1
ATOM 733 C CA . VAL A 1 99 ? 2.932 -4.461 -16.569 1.00 95.12 99 VAL A CA 1
ATOM 734 C C . VAL A 1 99 ? 2.942 -4.384 -18.091 1.00 95.12 99 VAL A C 1
ATOM 736 O O . VAL A 1 99 ? 4.025 -4.443 -18.673 1.00 95.12 99 VAL A O 1
ATOM 739 N N . SER A 1 100 ? 1.777 -4.262 -18.737 1.00 95.44 100 SER A N 1
ATOM 740 C CA . SER A 1 100 ? 1.629 -4.338 -20.199 1.00 95.44 100 SER A CA 1
ATOM 741 C C . SER A 1 100 ? 2.569 -3.380 -20.932 1.00 95.44 100 SER A C 1
ATOM 743 O O .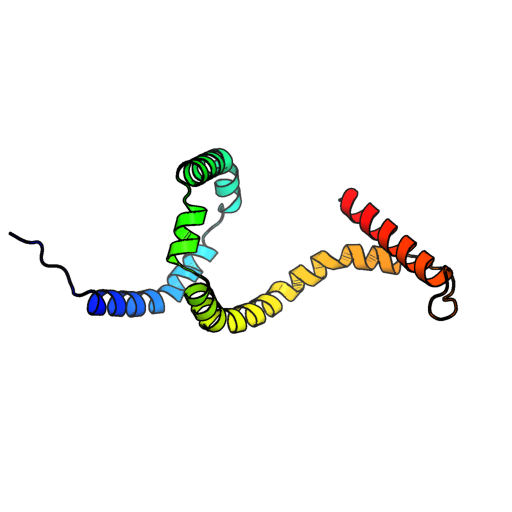 SER A 1 100 ? 3.267 -3.757 -21.877 1.00 95.44 100 SER A O 1
ATOM 745 N N . GLU A 1 101 ? 2.656 -2.148 -20.445 1.00 93.38 101 GLU A N 1
ATOM 746 C CA . GLU A 1 101 ? 3.478 -1.108 -21.047 1.00 93.38 101 GLU A CA 1
ATOM 747 C C . GLU A 1 101 ? 4.980 -1.401 -20.934 1.00 93.38 101 GLU A C 1
ATOM 749 O O . GLU A 1 101 ? 5.714 -1.344 -21.921 1.00 93.38 101 GLU A O 1
ATOM 754 N N . PHE A 1 102 ? 5.440 -1.821 -19.756 1.00 95.12 102 PHE A N 1
ATOM 755 C CA . PHE A 1 102 ? 6.835 -2.209 -19.544 1.00 95.12 102 PHE A CA 1
ATOM 756 C C . PHE A 1 102 ? 7.207 -3.471 -20.327 1.00 95.12 102 PHE A C 1
ATOM 758 O O . PHE A 1 102 ? 8.316 -3.578 -20.849 1.00 95.12 102 PHE A O 1
ATOM 765 N N . PHE A 1 103 ? 6.286 -4.428 -20.441 1.00 96.25 103 PHE A N 1
ATOM 766 C CA . PHE A 1 103 ? 6.497 -5.633 -21.240 1.00 96.25 103 PHE A CA 1
ATOM 767 C C . PHE A 1 103 ? 6.600 -5.296 -22.725 1.00 96.25 103 PHE A C 1
ATOM 769 O O . PHE A 1 103 ? 7.441 -5.871 -23.411 1.00 96.25 103 PHE A O 1
ATOM 776 N N . SER A 1 104 ? 5.817 -4.325 -23.197 1.00 96.06 104 SER A N 1
ATOM 777 C CA . SER A 1 104 ? 5.903 -3.816 -24.567 1.00 96.06 104 SER A CA 1
ATOM 778 C C . SER A 1 104 ? 7.257 -3.154 -24.839 1.00 96.06 104 SER A C 1
ATOM 780 O O . SER A 1 104 ? 7.868 -3.438 -25.868 1.00 96.06 104 SER A O 1
ATOM 782 N N . VAL A 1 105 ? 7.780 -2.359 -23.894 1.00 96.44 105 VAL A N 1
ATOM 783 C CA . VAL A 1 105 ? 9.135 -1.781 -23.988 1.00 96.44 105 VAL A CA 1
ATOM 784 C C . VAL A 1 105 ? 10.187 -2.878 -24.108 1.00 96.44 105 VAL A C 1
ATOM 786 O O . VAL A 1 105 ? 10.993 -2.843 -25.030 1.00 96.44 105 VAL A O 1
ATOM 789 N N . ILE A 1 106 ? 10.161 -3.880 -23.223 1.00 96.56 106 ILE A N 1
ATOM 790 C CA . ILE A 1 106 ? 11.128 -4.989 -23.255 1.00 96.56 106 ILE A CA 1
ATOM 791 C C . ILE A 1 106 ? 11.025 -5.771 -24.570 1.00 96.56 106 ILE A C 1
ATOM 793 O O . ILE A 1 106 ? 12.049 -6.132 -25.145 1.00 96.56 106 ILE A O 1
ATOM 797 N N . ALA A 1 107 ? 9.806 -6.035 -25.044 1.00 96.44 107 ALA A N 1
ATOM 798 C CA . ALA A 1 107 ? 9.562 -6.795 -26.267 1.00 96.44 107 ALA A CA 1
ATOM 799 C C . ALA A 1 107 ? 10.065 -6.083 -27.534 1.00 96.44 107 ALA A C 1
ATOM 801 O O . ALA A 1 107 ? 10.362 -6.753 -28.520 1.00 96.44 107 ALA A O 1
ATOM 802 N N . ALA A 1 108 ? 10.178 -4.753 -27.504 1.00 96.44 108 ALA A N 1
ATOM 803 C CA . ALA A 1 108 ? 10.685 -3.948 -28.611 1.00 96.44 108 ALA A CA 1
ATOM 804 C C . ALA A 1 108 ? 12.221 -3.810 -28.630 1.00 96.44 108 ALA A C 1
ATOM 806 O O . ALA A 1 108 ? 12.765 -3.275 -29.595 1.00 96.44 108 ALA A O 1
ATOM 807 N N . LEU A 1 109 ? 12.929 -4.259 -27.584 1.00 96.88 109 LEU A N 1
ATOM 808 C CA . LEU A 1 109 ? 14.383 -4.122 -27.509 1.00 96.88 109 LEU A CA 1
ATOM 809 C C . LEU A 1 109 ? 15.090 -5.077 -28.469 1.00 96.88 109 LEU A C 1
ATOM 811 O O . LEU A 1 109 ? 14.916 -6.295 -28.400 1.00 96.88 109 LEU A O 1
ATOM 815 N N . ASP A 1 110 ? 15.993 -4.522 -29.272 1.00 95.56 110 ASP A N 1
ATOM 816 C CA . ASP A 1 110 ? 17.032 -5.297 -29.937 1.00 95.56 110 ASP A CA 1
ATOM 817 C C . ASP A 1 110 ? 18.229 -5.446 -28.989 1.00 95.56 110 ASP A C 1
ATOM 819 O O . ASP A 1 110 ? 18.806 -4.461 -28.522 1.00 95.56 110 ASP A O 1
ATOM 823 N N . LEU A 1 111 ? 18.564 -6.688 -28.637 1.00 95.12 111 LEU A N 1
ATOM 824 C CA . LEU A 1 111 ? 19.614 -6.992 -27.668 1.00 95.12 111 LEU A CA 1
ATOM 825 C C . LEU A 1 111 ? 20.796 -7.669 -28.363 1.00 95.12 111 LEU A C 1
ATOM 827 O O . LEU A 1 111 ? 20.584 -8.624 -29.116 1.00 95.12 111 LEU A O 1
ATOM 831 N N . PRO A 1 112 ? 22.047 -7.298 -28.026 1.00 92.94 112 PRO A N 1
ATOM 832 C CA . PRO A 1 112 ? 23.218 -7.949 -28.598 1.00 92.94 112 PRO A CA 1
ATOM 833 C C . PRO A 1 112 ? 23.230 -9.454 -28.268 1.00 92.94 112 PRO A C 1
ATOM 835 O O . PRO A 1 112 ? 22.659 -9.867 -27.246 1.00 92.94 112 PRO A O 1
ATOM 838 N N . PRO A 1 113 ? 23.879 -10.303 -29.088 1.00 94.75 113 PRO A N 1
ATOM 839 C CA . PRO A 1 113 ? 23.968 -11.742 -28.845 1.00 94.75 113 PRO A CA 1
ATOM 840 C C . PRO A 1 113 ? 24.458 -12.081 -27.432 1.00 94.75 113 PRO A C 1
ATOM 842 O O . PRO A 1 113 ? 25.260 -11.362 -26.838 1.00 94.75 113 PRO A O 1
ATOM 845 N N . ARG A 1 114 ? 23.972 -13.194 -26.867 1.00 94.56 114 ARG A N 1
ATOM 846 C CA . ARG A 1 114 ? 24.447 -13.651 -25.551 1.00 94.56 114 ARG A CA 1
ATOM 847 C C . ARG A 1 114 ? 25.885 -14.152 -25.668 1.00 94.56 114 ARG A C 1
ATOM 849 O O . ARG A 1 114 ? 26.159 -15.023 -26.489 1.00 94.56 114 ARG A O 1
ATOM 856 N N . GLY A 1 115 ? 26.766 -13.646 -24.809 1.00 93.75 115 GLY A N 1
ATOM 857 C CA . GLY A 1 115 ? 28.123 -14.167 -24.645 1.00 93.75 115 GLY A CA 1
ATOM 858 C C . GLY A 1 115 ? 28.198 -15.337 -23.649 1.00 93.75 115 GLY A C 1
ATOM 859 O O . GLY A 1 115 ? 27.175 -15.723 -23.062 1.00 93.75 115 GLY A O 1
ATOM 860 N N . PRO A 1 116 ? 29.398 -15.904 -23.418 1.00 96.12 116 PRO A N 1
ATOM 861 C CA . PRO A 1 116 ? 29.633 -16.933 -22.405 1.00 96.12 116 PRO A CA 1
ATOM 862 C C . PRO A 1 116 ? 29.151 -16.518 -21.007 1.00 96.12 116 PRO A C 1
ATOM 864 O O . PRO A 1 116 ? 29.030 -15.336 -20.683 1.00 96.12 116 PRO A O 1
ATOM 867 N N . LYS A 1 117 ? 28.893 -17.496 -20.133 1.00 93.62 117 LYS A N 1
ATOM 868 C CA . LYS A 1 117 ? 28.467 -17.224 -18.752 1.00 93.62 117 LYS A CA 1
ATOM 869 C C . LYS A 1 117 ? 29.450 -16.266 -18.060 1.00 93.62 117 LYS A C 1
ATOM 871 O O . LYS A 1 117 ? 30.630 -16.572 -17.952 1.00 93.62 117 LYS A O 1
ATOM 876 N N . GLY A 1 118 ? 28.933 -15.144 -17.554 1.00 91.12 118 GLY A N 1
ATOM 877 C CA . GLY A 1 118 ? 29.717 -14.129 -16.838 1.00 91.12 118 GLY A CA 1
ATOM 878 C C . GLY A 1 118 ? 30.432 -13.110 -17.730 1.00 91.12 118 GLY A C 1
ATOM 879 O O . GLY A 1 118 ? 31.167 -12.281 -17.206 1.00 91.12 118 GLY A O 1
ATOM 880 N N . SER A 1 119 ? 30.230 -13.154 -19.048 1.00 94.75 119 SER A N 1
ATOM 881 C CA . SER A 1 119 ? 30.884 -12.224 -19.966 1.00 94.75 119 SER A CA 1
ATOM 882 C C . SER A 1 119 ? 30.296 -10.799 -19.903 1.00 94.75 119 SER A C 1
ATOM 884 O O . SER A 1 119 ? 29.107 -10.642 -19.587 1.00 94.75 119 SER A O 1
ATOM 886 N N . PRO A 1 120 ? 31.091 -9.761 -20.235 1.00 94.12 120 PRO A N 1
ATOM 887 C CA . PRO A 1 120 ? 30.633 -8.369 -20.313 1.00 94.12 120 PRO A CA 1
ATOM 888 C C . PRO A 1 120 ? 29.386 -8.159 -21.186 1.00 94.12 120 PRO A C 1
ATOM 890 O O . PRO A 1 120 ? 28.511 -7.374 -20.830 1.00 94.12 120 PRO A O 1
ATOM 893 N N . GLU A 1 121 ? 29.235 -8.911 -22.277 1.00 93.25 121 GLU A N 1
ATOM 894 C CA . GLU A 1 121 ? 28.108 -8.782 -23.213 1.00 93.25 121 GLU A CA 1
ATOM 895 C C . GLU A 1 121 ? 26.759 -9.100 -22.548 1.00 93.25 121 GLU A C 1
ATOM 897 O O . GLU A 1 121 ? 25.735 -8.495 -22.862 1.00 93.25 121 GLU A O 1
ATOM 902 N N . ASN A 1 122 ? 26.731 -10.024 -21.582 1.00 94.94 122 ASN A N 1
ATOM 903 C CA . ASN A 1 122 ? 25.507 -10.333 -20.839 1.00 94.94 122 ASN A CA 1
ATOM 904 C C . ASN A 1 122 ? 25.124 -9.213 -19.855 1.00 94.94 122 ASN A C 1
ATOM 906 O O . ASN A 1 122 ? 23.933 -8.983 -19.616 1.00 94.94 122 ASN A O 1
ATOM 910 N N . PHE A 1 123 ? 26.114 -8.505 -19.302 1.00 95.44 123 PHE A N 1
ATOM 911 C CA . PHE A 1 123 ? 25.863 -7.315 -18.489 1.00 95.44 123 PHE A CA 1
ATOM 912 C C . PHE A 1 123 ? 25.323 -6.175 -19.348 1.00 95.44 123 PHE A C 1
ATOM 914 O O . PHE A 1 123 ? 24.359 -5.531 -18.944 1.00 95.44 123 PHE A O 1
ATOM 921 N N . GLU A 1 124 ? 25.855 -5.996 -20.557 1.00 95.75 124 GLU A N 1
ATOM 922 C CA . GLU A 1 124 ? 25.389 -4.965 -21.487 1.00 95.75 124 GLU A CA 1
ATOM 923 C C . GLU A 1 124 ? 23.911 -5.141 -21.860 1.00 95.75 124 GLU A C 1
ATOM 925 O O . GLU A 1 124 ? 23.134 -4.191 -21.807 1.00 95.75 124 GLU A O 1
ATOM 930 N N . ARG A 1 125 ? 23.463 -6.379 -22.107 1.00 96.69 125 ARG A N 1
ATOM 931 C CA . ARG A 1 125 ? 22.029 -6.675 -22.295 1.00 96.69 125 ARG A CA 1
ATOM 932 C C . ARG A 1 125 ? 21.178 -6.238 -21.102 1.00 96.69 125 ARG A C 1
ATOM 934 O O . ARG A 1 125 ? 20.073 -5.738 -21.282 1.00 96.69 125 ARG A O 1
ATOM 941 N N . SER A 1 126 ? 21.680 -6.455 -19.887 1.00 95.25 126 SER A N 1
ATOM 942 C CA . SER A 1 126 ? 20.964 -6.091 -18.659 1.00 95.25 126 SER A CA 1
ATOM 943 C C . SER A 1 126 ? 20.922 -4.574 -18.472 1.00 95.25 126 SER A C 1
ATOM 945 O O . SER A 1 126 ? 19.893 -4.051 -18.052 1.00 95.25 126 SER A O 1
ATOM 947 N N . ARG A 1 127 ? 22.004 -3.873 -18.840 1.00 96.88 127 ARG A N 1
ATOM 948 C CA . ARG A 1 127 ? 22.068 -2.409 -18.868 1.00 96.88 127 ARG A CA 1
ATOM 949 C C . ARG A 1 127 ? 21.026 -1.834 -19.827 1.00 96.88 127 ARG A C 1
ATOM 951 O O . ARG A 1 127 ? 20.224 -1.019 -19.396 1.00 96.88 127 ARG A O 1
ATOM 958 N N . ILE A 1 128 ? 20.969 -2.321 -21.071 1.00 97.69 128 ILE A N 1
ATOM 959 C CA . ILE A 1 128 ? 19.999 -1.864 -22.086 1.00 97.69 128 ILE A CA 1
ATOM 960 C C . ILE A 1 128 ? 18.555 -2.009 -21.584 1.00 97.69 128 ILE A C 1
ATOM 962 O O . ILE A 1 128 ? 17.769 -1.070 -21.680 1.00 97.69 128 ILE A O 1
ATOM 966 N N . VAL A 1 129 ? 18.208 -3.164 -21.002 1.00 97.44 129 VAL A N 1
ATOM 967 C CA . VAL A 1 129 ? 16.873 -3.387 -20.418 1.00 97.44 129 VAL A CA 1
ATOM 968 C C . VAL A 1 129 ? 16.605 -2.426 -19.257 1.00 97.44 129 VAL A C 1
ATOM 970 O O . VAL A 1 129 ? 15.525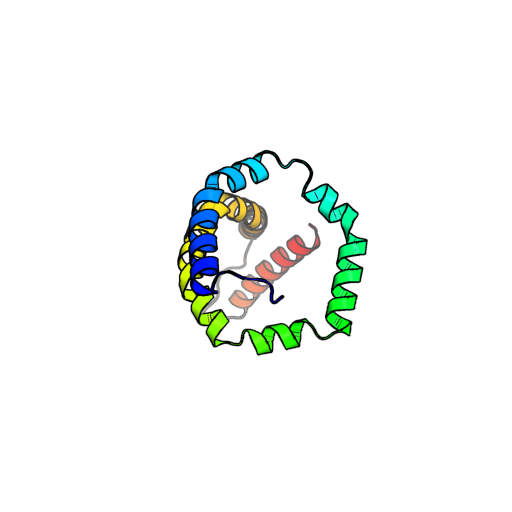 -1.842 -19.184 1.00 97.44 129 VAL A O 1
ATOM 973 N N . GLY A 1 130 ? 17.572 -2.258 -18.351 1.00 97.12 130 GLY A N 1
ATOM 974 C CA . GLY A 1 130 ? 17.449 -1.358 -17.206 1.00 97.12 130 GLY A CA 1
ATOM 975 C C . GLY A 1 130 ? 17.228 0.095 -17.622 1.00 97.12 130 GLY A C 1
ATOM 976 O O . GLY A 1 130 ? 16.314 0.738 -17.108 1.00 97.12 130 GLY A O 1
ATOM 977 N N . ASP A 1 131 ? 18.007 0.579 -18.588 1.00 97.19 131 ASP A N 1
ATOM 978 C CA . ASP A 1 131 ? 17.915 1.946 -19.100 1.00 97.19 131 ASP A CA 1
ATOM 979 C C . ASP A 1 131 ? 16.574 2.192 -19.798 1.00 97.19 131 ASP A C 1
ATOM 981 O O . ASP A 1 131 ? 15.921 3.198 -19.526 1.00 97.19 131 ASP A O 1
ATOM 985 N N . ALA A 1 132 ? 16.108 1.250 -20.624 1.00 96.81 132 ALA A N 1
ATOM 986 C CA . ALA A 1 132 ? 14.822 1.362 -21.310 1.00 96.81 132 ALA A CA 1
ATOM 987 C C . ALA A 1 132 ? 13.633 1.391 -20.333 1.00 96.81 132 ALA A C 1
ATOM 989 O O . ALA A 1 132 ? 12.730 2.219 -20.460 1.00 96.81 132 ALA A O 1
ATOM 990 N N . LEU A 1 133 ? 13.642 0.522 -19.316 1.00 96.44 133 LEU A N 1
ATOM 991 C CA . LEU A 1 133 ? 12.605 0.515 -18.280 1.00 96.44 133 LEU A CA 1
ATOM 992 C C . LEU A 1 133 ? 12.650 1.773 -17.407 1.00 96.44 133 LEU A C 1
ATOM 994 O O . LEU A 1 133 ? 11.605 2.276 -16.991 1.00 96.44 133 LEU A O 1
ATOM 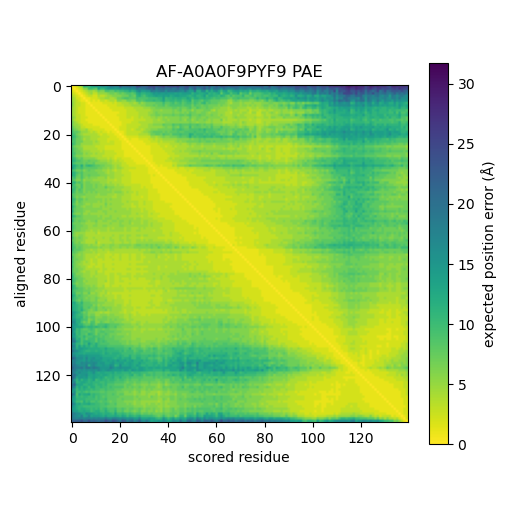998 N N . HIS A 1 134 ? 13.849 2.281 -17.112 1.00 96.25 134 HIS A N 1
ATOM 999 C CA . HIS A 1 134 ? 14.013 3.504 -16.338 1.00 96.25 134 HIS A CA 1
ATOM 1000 C C . HIS A 1 134 ? 13.516 4.732 -17.101 1.00 96.25 134 HIS A C 1
ATOM 1002 O O . HIS A 1 134 ? 12.768 5.521 -16.524 1.00 96.25 134 HIS A O 1
ATOM 1008 N N . ALA A 1 135 ? 13.871 4.849 -18.384 1.00 95.25 135 ALA A N 1
ATOM 1009 C CA . ALA A 1 135 ? 13.361 5.890 -19.270 1.00 95.25 135 ALA A CA 1
ATOM 1010 C C . ALA A 1 135 ? 11.830 5.873 -19.278 1.00 95.25 135 ALA A C 1
ATOM 1012 O O . ALA A 1 135 ? 11.204 6.878 -18.943 1.00 95.25 135 ALA A O 1
ATOM 1013 N N . LYS A 1 136 ? 11.228 4.691 -19.487 1.00 93.94 136 LYS A N 1
ATOM 1014 C CA . LYS A 1 136 ? 9.771 4.574 -19.494 1.00 93.94 136 LYS A CA 1
ATOM 1015 C C . LYS A 1 136 ? 9.122 5.007 -18.175 1.00 93.94 136 LYS A C 1
ATOM 1017 O O . LYS A 1 136 ? 8.126 5.718 -18.174 1.00 93.94 136 LYS A O 1
ATOM 1022 N N . LYS A 1 137 ? 9.701 4.619 -17.037 1.00 92.38 137 LYS A N 1
ATOM 1023 C CA . LYS A 1 137 ? 9.192 5.015 -15.715 1.00 92.38 137 LYS A CA 1
ATOM 1024 C C . LYS A 1 137 ? 9.193 6.536 -15.502 1.00 92.38 137 LYS A C 1
ATOM 1026 O O . LYS A 1 137 ? 8.349 7.029 -14.758 1.00 92.38 137 LYS A O 1
ATOM 1031 N N . ILE A 1 138 ? 10.174 7.254 -16.051 1.00 94.25 138 ILE A N 1
ATOM 1032 C CA . ILE A 1 138 ? 10.293 8.710 -15.881 1.00 94.25 138 ILE A CA 1
ATOM 1033 C C . ILE A 1 138 ? 9.331 9.460 -16.807 1.00 94.25 138 ILE A C 1
ATOM 1035 O O . ILE A 1 138 ? 8.794 10.487 -16.402 1.00 94.25 138 ILE A O 1
ATOM 1039 N N . GLU A 1 139 ? 9.124 8.963 -18.025 1.00 85.44 139 GLU A N 1
ATOM 1040 C CA . GLU A 1 139 ? 8.313 9.629 -19.052 1.00 85.44 139 GLU A CA 1
ATOM 1041 C C . GLU A 1 139 ? 6.805 9.634 -18.745 1.00 85.44 139 GLU A C 1
ATOM 1043 O O . GLU A 1 139 ? 6.113 10.540 -19.208 1.00 85.44 139 GLU A O 1
ATOM 1048 N N . GLY A 1 140 ? 6.322 8.700 -17.911 1.00 67.31 140 GLY A N 1
ATOM 1049 C CA . GLY A 1 140 ? 4.891 8.500 -17.651 1.00 67.31 140 GLY A CA 1
ATOM 1050 C C . GLY A 1 140 ? 4.301 7.568 -18.688 1.00 67.31 140 GLY A C 1
ATOM 1051 O O . GLY A 1 140 ? 3.998 8.009 -19.814 1.00 67.31 140 GLY A O 1
#

pLDDT: mean 95.12, std 5.41, range [56.91, 98.5]

Organism: NCBI:txid412755

Foldseek 3Di:
DDDDDDDPVVVVVVCCVVVVVCPVVVVVVVVPDDCVVVVVVVCVVVVVVVVVVCVVVVVVVVVCVVCDPVNVVVVCVVPVVVCVVVVCVVCVVVVCVVCVVLVVQLVPDDAPDDDPPPDPSVVVRVVSSVVSSVVVVVVD

Radius of gyration: 25.51 Å; Cα contacts (8 Å, |Δi|>4): 28; chains: 1; bounding box: 56×37×72 Å

Mean predicted aligned error: 6.2 Å

Solvent-accessible surface area (backbone atoms only — not comparable to full-atom values): 8344 Å² total; per-residue (Å²): 133,84,84,88,73,80,53,69,67,61,53,51,52,52,48,54,60,53,60,70,65,43,60,61,61,51,52,50,56,58,71,72,57,87,51,68,66,62,53,52,61,73,38,45,70,60,53,53,52,52,52,53,51,38,57,77,71,44,45,66,60,55,51,47,68,72,47,41,68,66,52,51,51,56,54,42,68,74,48,41,68,63,52,51,57,55,48,56,64,71,40,50,62,60,51,50,63,71,41,47,62,60,50,51,54,60,72,68,59,89,68,74,74,82,52,63,92,91,34,70,52,50,51,50,44,51,48,54,52,50,51,54,52,50,52,51,68,72,72,108